Protein AF-A0A850TD72-F1 (afdb_monomer_lite)

Foldseek 3Di:
DQCADDDDDDPPDDDDDQKDAPDQQWIDHPVGIFGPVLVVVLSVCVVPPVVCNVVVVVVVVVDDRRDPDPPPPD

Sequence (74 aa):
LDKDPIPAYSPENKLSFTGKRIKRGLYKWSKGIINADLNGALNIIRKEVPESLNELIRIRNRGCGFQPFKVLAF

Radius of gyration: 13.87 Å; chains: 1; bounding box: 30×21×46 Å

pLDDT: mean 82.05, std 12.46, range [47.59, 93.75]

Organism: NCBI:txid2292

Secondary structure (DSSP, 8-state):
------PPP-TT-----SSEEEETTEEEETTEEE-HHHHHHHHHHHHH-GGGHHHHHHHHTTSSTT--------

Structure (mmCIF, N/CA/C/O backbone):
data_AF-A0A850TD72-F1
#
_entry.id   AF-A0A850TD72-F1
#
loop_
_atom_site.group_PDB
_atom_site.id
_atom_site.type_symbol
_atom_site.label_atom_id
_atom_site.label_alt_id
_atom_site.label_comp_id
_atom_site.label_asym_id
_atom_site.label_entity_id
_atom_site.label_seq_id
_atom_site.pdbx_PDB_ins_code
_atom_site.Cartn_x
_atom_site.Cartn_y
_atom_site.Cartn_z
_atom_site.occupancy
_atom_site.B_iso_or_equiv
_atom_site.auth_seq_id
_atom_site.auth_comp_id
_atom_site.auth_asym_id
_atom_site.auth_atom_id
_atom_site.pdbx_PDB_model_num
ATOM 1 N N . LEU A 1 1 ? 5.423 5.781 -1.426 1.00 79.56 1 LEU A N 1
ATOM 2 C CA . LEU A 1 1 ? 4.066 5.868 -0.863 1.00 79.56 1 LEU A CA 1
ATOM 3 C C . LEU A 1 1 ? 4.041 6.982 0.147 1.00 79.56 1 LEU A C 1
ATOM 5 O O . LEU A 1 1 ? 5.096 7.270 0.699 1.00 79.56 1 LEU A O 1
ATOM 9 N N . ASP A 1 2 ? 2.885 7.598 0.342 1.00 88.25 2 ASP A N 1
ATOM 10 C CA . ASP A 1 2 ? 2.725 8.890 1.025 1.00 88.25 2 ASP A CA 1
ATOM 11 C C . ASP A 1 2 ? 3.072 8.878 2.520 1.00 88.25 2 ASP A C 1
ATOM 13 O O . ASP A 1 2 ? 3.004 9.900 3.187 1.00 88.25 2 ASP A O 1
ATOM 17 N N . LYS A 1 3 ? 3.536 7.727 3.025 1.00 87.69 3 LYS A N 1
ATOM 18 C CA . LYS A 1 3 ? 3.975 7.511 4.406 1.00 87.69 3 LYS A CA 1
ATOM 19 C C . LYS A 1 3 ? 2.879 7.830 5.424 1.00 87.69 3 LYS A C 1
ATOM 21 O O . LYS A 1 3 ? 3.199 8.133 6.569 1.00 87.69 3 LYS A O 1
ATOM 26 N N . ASP A 1 4 ? 1.617 7.680 5.018 1.00 90.62 4 ASP A N 1
ATOM 27 C CA . ASP A 1 4 ? 0.469 7.743 5.918 1.00 90.62 4 ASP A CA 1
ATOM 28 C C . ASP A 1 4 ? 0.721 6.858 7.160 1.00 90.62 4 ASP A C 1
ATOM 30 O O . ASP A 1 4 ? 1.377 5.808 7.045 1.00 90.62 4 ASP A O 1
ATOM 34 N N . PRO A 1 5 ? 0.234 7.234 8.352 1.00 89.31 5 PRO A N 1
ATOM 35 C CA . PRO A 1 5 ? 0.309 6.377 9.532 1.00 89.31 5 PRO A CA 1
ATOM 36 C C . PRO A 1 5 ? -0.257 4.978 9.243 1.00 89.31 5 PRO A C 1
ATOM 38 O O . PRO A 1 5 ? -1.259 4.856 8.541 1.00 89.31 5 PRO A O 1
ATOM 41 N N . ILE A 1 6 ? 0.386 3.919 9.756 1.00 88.31 6 ILE A N 1
ATOM 42 C CA . ILE A 1 6 ? -0.193 2.566 9.713 1.00 88.31 6 ILE A CA 1
ATOM 43 C C . ILE A 1 6 ? -1.014 2.392 10.985 1.00 88.31 6 ILE A C 1
ATOM 45 O O . ILE A 1 6 ? -0.426 2.266 12.059 1.00 88.31 6 ILE A O 1
ATOM 49 N N . PRO A 1 7 ? -2.348 2.411 10.898 1.00 85.81 7 PRO A N 1
ATOM 50 C CA . PRO A 1 7 ? -3.179 2.293 12.078 1.00 85.81 7 PRO A CA 1
ATOM 51 C C . PRO A 1 7 ? -3.182 0.865 12.619 1.00 85.81 7 PRO A C 1
ATOM 53 O O . PRO A 1 7 ? -3.177 -0.104 11.857 1.00 85.81 7 PRO A O 1
ATOM 56 N N . ALA A 1 8 ? -3.290 0.740 13.939 1.00 85.38 8 ALA A N 1
ATOM 57 C CA . ALA A 1 8 ? -3.884 -0.450 14.531 1.00 85.38 8 ALA A CA 1
ATOM 58 C C . ALA A 1 8 ? -5.395 -0.427 14.253 1.00 85.38 8 ALA A C 1
ATOM 60 O O . ALA A 1 8 ? -6.027 0.633 14.320 1.00 85.38 8 ALA A O 1
ATOM 61 N N . TYR A 1 9 ? -5.969 -1.582 13.911 1.00 83.44 9 TYR A N 1
ATOM 62 C CA . TYR A 1 9 ? -7.408 -1.687 13.687 1.00 83.44 9 TYR A CA 1
ATOM 63 C C . TYR A 1 9 ? -8.165 -1.301 14.965 1.00 83.44 9 TYR A C 1
ATOM 65 O O . TYR A 1 9 ? -7.912 -1.859 16.030 1.00 83.44 9 TYR A O 1
ATOM 73 N N . SER A 1 10 ? -9.088 -0.349 14.843 1.00 86.12 10 SER A N 1
ATOM 74 C CA . SER A 1 10 ? -10.035 0.028 15.890 1.00 86.12 10 SER A CA 1
ATOM 75 C C . SER A 1 10 ? -11.347 0.453 15.227 1.00 86.12 10 SER A C 1
ATOM 77 O O . SER A 1 10 ? -11.297 1.232 14.270 1.00 86.12 10 SER A O 1
ATOM 79 N N . PRO A 1 11 ? -12.507 -0.025 15.707 1.00 84.19 11 PRO A N 1
ATOM 80 C CA . PRO A 1 11 ? -13.810 0.339 15.149 1.00 84.19 11 PRO A CA 1
ATOM 81 C C . PRO A 1 11 ? -14.125 1.841 15.276 1.00 84.19 11 PRO A C 1
ATOM 83 O O . PRO A 1 11 ? -14.885 2.378 14.475 1.00 84.19 11 PRO A O 1
ATOM 86 N N . GLU A 1 12 ? -13.493 2.530 16.228 1.00 87.88 12 GLU A N 1
ATOM 87 C CA . GLU A 1 12 ? -13.648 3.968 16.495 1.00 87.88 12 GLU A CA 1
ATOM 88 C C . GLU A 1 12 ? -12.863 4.843 15.490 1.00 87.88 12 GLU A C 1
ATOM 90 O O . GLU A 1 12 ? -13.154 6.025 15.289 1.00 87.88 12 GLU A O 1
ATOM 95 N N . ASN A 1 13 ? -11.828 4.278 14.854 1.00 80.81 13 ASN A N 1
ATOM 96 C CA . ASN A 1 13 ? -10.845 5.045 14.095 1.00 80.81 13 ASN A CA 1
ATOM 97 C C . ASN A 1 13 ? -11.294 5.265 12.647 1.00 80.81 13 ASN A C 1
ATOM 99 O O . ASN A 1 13 ? -11.077 4.433 11.764 1.00 80.81 13 ASN A O 1
ATOM 103 N N . LYS A 1 14 ? -11.842 6.452 12.367 1.00 80.62 14 LYS A N 1
ATOM 104 C CA . LYS A 1 14 ? -11.992 6.943 10.990 1.00 80.62 14 LYS A CA 1
ATOM 105 C C . LYS A 1 14 ? -10.638 7.414 10.464 1.00 80.62 14 LYS A C 1
ATOM 107 O O . LYS A 1 14 ? -10.162 8.489 10.813 1.00 80.62 14 LYS A O 1
ATOM 112 N N . LEU A 1 15 ? -10.023 6.600 9.613 1.00 83.69 15 LEU A N 1
ATOM 113 C CA . LEU A 1 15 ? -8.724 6.891 9.012 1.00 83.69 15 LEU A CA 1
ATOM 114 C C . LEU A 1 15 ? -8.881 7.487 7.620 1.00 83.69 15 LEU A C 1
ATOM 116 O O . LEU A 1 15 ? -9.597 6.950 6.775 1.00 83.69 15 LEU A O 1
ATOM 120 N N . SER A 1 16 ? -8.167 8.583 7.386 1.00 87.56 16 SER A N 1
ATOM 121 C CA . SER A 1 16 ? -8.003 9.168 6.062 1.00 87.56 16 SER A CA 1
ATOM 122 C C . SER A 1 16 ? -6.593 8.873 5.569 1.00 87.56 16 SER A C 1
ATOM 124 O O . SER A 1 16 ? -5.617 9.166 6.258 1.00 87.56 16 SER A O 1
ATOM 126 N N . PHE A 1 17 ? -6.499 8.283 4.382 1.00 90.69 17 PHE A N 1
ATOM 127 C CA . PHE A 1 17 ? -5.241 8.081 3.673 1.00 90.69 17 PHE A CA 1
ATOM 128 C C . PHE A 1 17 ? -5.127 9.140 2.582 1.00 90.69 17 PHE A C 1
ATOM 130 O O . PHE A 1 17 ? -6.123 9.509 1.956 1.00 90.69 17 PHE A O 1
ATOM 137 N N . THR A 1 18 ? -3.915 9.621 2.331 1.00 93.06 18 THR A N 1
ATOM 138 C CA . THR A 1 18 ? -3.673 10.594 1.254 1.00 93.06 18 THR A CA 1
ATOM 139 C C . THR A 1 18 ? -3.806 9.949 -0.130 1.00 93.06 18 THR A C 1
ATOM 141 O O . THR A 1 18 ? -4.172 10.613 -1.102 1.00 93.06 18 THR A O 1
ATOM 144 N N . GLY A 1 19 ? -3.566 8.637 -0.220 1.00 93.25 19 GLY A N 1
ATOM 145 C CA . GLY A 1 19 ? -3.814 7.835 -1.414 1.00 93.25 19 GLY A CA 1
ATOM 146 C C . GLY A 1 19 ? -5.203 7.185 -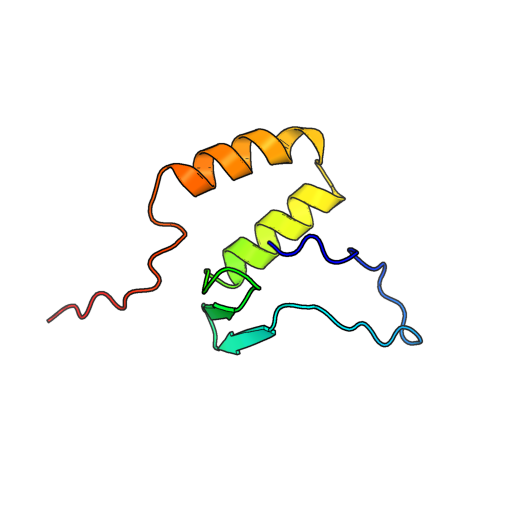1.457 1.00 93.25 19 GLY A C 1
ATOM 147 O O . GLY A 1 19 ? -5.930 7.110 -0.469 1.00 93.25 19 GLY A O 1
ATOM 148 N N . LYS A 1 20 ? -5.578 6.669 -2.633 1.00 93.75 20 LYS A N 1
ATOM 149 C CA . LYS A 1 20 ? -6.863 5.990 -2.855 1.00 93.75 20 LYS A CA 1
ATOM 150 C C . LYS A 1 20 ? -6.730 4.843 -3.853 1.00 93.75 20 LYS A C 1
ATOM 152 O O . LYS A 1 20 ? -6.171 5.002 -4.940 1.00 93.75 20 LYS A O 1
ATOM 157 N N . ARG A 1 21 ? -7.318 3.685 -3.534 1.00 92.81 21 ARG A N 1
ATOM 158 C CA . ARG A 1 21 ? -7.496 2.591 -4.503 1.00 92.81 21 ARG A CA 1
ATOM 159 C C . ARG A 1 21 ? -8.500 3.022 -5.572 1.00 92.81 21 ARG A C 1
ATOM 161 O O . ARG A 1 21 ? -9.625 3.381 -5.242 1.00 92.81 21 ARG A O 1
ATOM 168 N N . ILE A 1 22 ? -8.099 2.966 -6.841 1.00 93.19 22 ILE A N 1
ATOM 169 C CA . ILE A 1 22 ? -8.994 3.273 -7.967 1.00 93.19 22 ILE A CA 1
ATOM 170 C C . ILE A 1 22 ? -9.811 2.024 -8.319 1.00 93.19 22 ILE A C 1
ATOM 172 O O . ILE A 1 22 ? -11.032 2.075 -8.387 1.00 93.19 22 ILE A O 1
ATOM 176 N N . LYS A 1 23 ? -9.123 0.893 -8.540 1.00 92.44 23 LYS A N 1
ATOM 177 C CA . LYS A 1 23 ? -9.708 -0.425 -8.846 1.00 92.44 23 LYS A CA 1
ATOM 178 C C . LYS A 1 23 ? -8.728 -1.550 -8.490 1.00 92.44 23 LYS A C 1
ATOM 180 O O . LYS A 1 23 ? -7.642 -1.290 -7.966 1.00 92.44 23 LYS A O 1
ATOM 185 N N . ARG A 1 24 ? -9.085 -2.816 -8.744 1.00 88.38 24 ARG A N 1
ATOM 186 C CA . ARG A 1 24 ? -8.154 -3.948 -8.565 1.00 88.38 24 ARG A CA 1
ATOM 187 C C . ARG A 1 24 ? -6.863 -3.697 -9.353 1.00 88.38 24 ARG A C 1
ATOM 189 O O . ARG A 1 24 ? -6.915 -3.275 -10.504 1.00 88.38 24 ARG A O 1
ATOM 196 N N . GLY A 1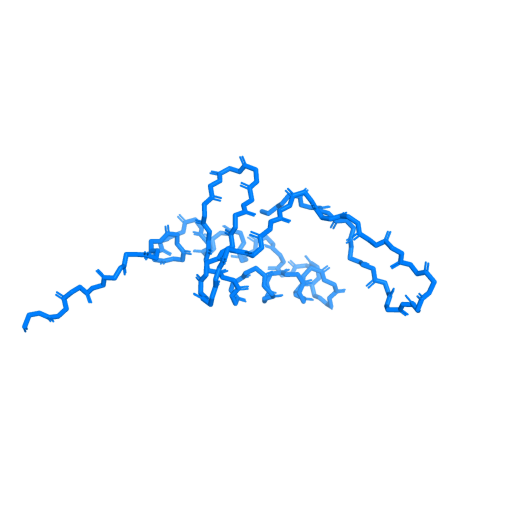 25 ? -5.723 -3.899 -8.696 1.00 87.44 25 GLY A N 1
ATOM 197 C CA . GLY A 1 25 ? -4.404 -3.666 -9.277 1.00 87.44 25 GLY A CA 1
ATOM 198 C C . GLY A 1 25 ? -3.990 -2.199 -9.438 1.00 87.44 25 GLY A C 1
ATOM 199 O O . GLY A 1 25 ? -2.858 -1.985 -9.835 1.00 87.44 25 GLY A O 1
ATOM 200 N N . LEU A 1 26 ? -4.823 -1.193 -9.119 1.00 91.62 26 LEU A N 1
ATOM 201 C CA . LEU A 1 26 ? -4.458 0.231 -9.246 1.00 91.62 26 LEU A CA 1
ATOM 202 C C . LEU A 1 26 ? -4.703 1.023 -7.956 1.00 91.62 26 LEU A C 1
ATOM 204 O O . LEU A 1 26 ? -5.840 1.157 -7.491 1.00 91.62 26 LEU A O 1
ATOM 208 N N . TYR A 1 27 ? -3.642 1.633 -7.439 1.00 92.62 27 TYR A N 1
ATOM 209 C CA . TYR A 1 27 ? -3.658 2.534 -6.292 1.00 92.62 27 TYR A CA 1
ATOM 210 C C . TYR A 1 27 ? -3.031 3.881 -6.658 1.00 92.62 27 TYR A C 1
ATOM 212 O O . TYR A 1 27 ? -1.902 3.925 -7.146 1.00 92.62 27 TYR A O 1
ATOM 220 N N . LYS A 1 28 ? -3.758 4.979 -6.429 1.00 93.00 28 LYS A N 1
ATOM 221 C CA . LYS A 1 28 ? -3.274 6.349 -6.624 1.00 93.00 28 LYS A CA 1
ATOM 222 C C . LYS A 1 28 ? -2.630 6.852 -5.339 1.00 93.00 28 LYS A C 1
ATOM 224 O O . LYS A 1 28 ? -3.237 6.760 -4.277 1.00 93.00 28 LYS A O 1
ATOM 229 N N . TRP A 1 29 ? -1.441 7.418 -5.460 1.00 91.38 29 TRP A N 1
ATOM 230 C CA . TRP A 1 29 ? -0.710 8.096 -4.387 1.00 91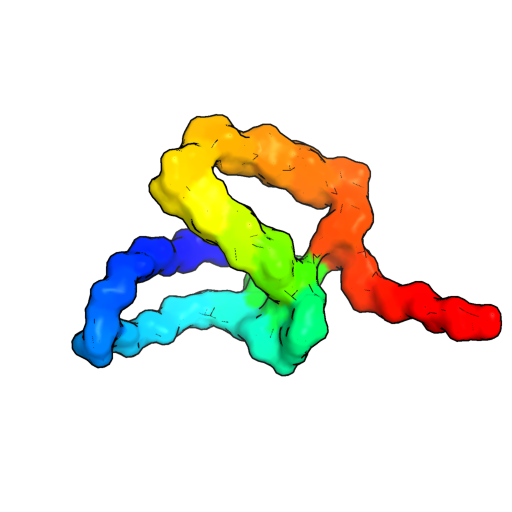.38 29 TRP A CA 1
ATOM 231 C C . TRP A 1 29 ? -0.290 9.490 -4.868 1.00 91.38 29 TRP A C 1
ATOM 233 O O . TRP A 1 29 ? -0.490 9.811 -6.044 1.00 91.38 29 TRP A O 1
ATOM 243 N N . SER A 1 30 ? 0.301 10.317 -4.002 1.00 92.12 30 SER A N 1
ATOM 244 C CA . SER A 1 30 ? 0.625 11.719 -4.339 1.00 92.12 30 SER A CA 1
ATOM 245 C C . SER A 1 30 ? 1.472 11.890 -5.607 1.00 92.12 30 SER A C 1
ATOM 247 O O . SER A 1 30 ? 1.354 12.904 -6.290 1.00 92.12 30 SER A O 1
ATOM 249 N N . LYS A 1 31 ? 2.302 10.895 -5.953 1.00 88.69 31 LYS A N 1
ATOM 250 C CA . LYS A 1 31 ? 3.236 10.959 -7.091 1.00 88.69 31 LYS A CA 1
ATOM 251 C C . LYS A 1 31 ? 2.828 10.125 -8.312 1.00 88.69 31 LYS A C 1
ATOM 253 O O . LYS A 1 31 ? 3.612 10.040 -9.252 1.00 88.69 31 LYS A O 1
ATOM 258 N N . GLY A 1 32 ? 1.660 9.473 -8.321 1.00 89.38 32 GLY A N 1
ATOM 259 C CA . GLY A 1 32 ? 1.206 8.701 -9.488 1.00 89.38 32 GLY A CA 1
ATOM 260 C C . GLY A 1 32 ? 0.313 7.503 -9.165 1.00 89.38 32 GLY A C 1
ATOM 261 O O . GLY A 1 32 ? -0.488 7.539 -8.233 1.00 89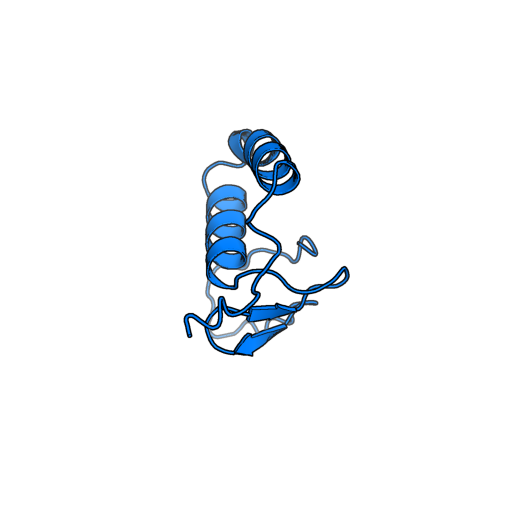.38 32 GLY A O 1
ATOM 262 N N . ILE A 1 33 ? 0.445 6.431 -9.952 1.00 89.50 33 ILE A N 1
ATOM 263 C CA . ILE A 1 33 ? -0.303 5.175 -9.793 1.00 89.50 33 ILE A CA 1
ATOM 264 C C . ILE A 1 33 ? 0.687 4.022 -9.611 1.00 89.50 33 ILE A C 1
ATOM 266 O O . ILE A 1 33 ? 1.685 3.947 -10.321 1.00 89.50 33 ILE A O 1
ATOM 270 N N . ILE A 1 34 ? 0.398 3.125 -8.670 1.00 88.06 34 ILE A N 1
ATOM 271 C CA . ILE A 1 34 ? 1.135 1.875 -8.460 1.00 88.06 34 ILE A CA 1
ATOM 272 C C . ILE A 1 34 ? 0.177 0.690 -8.375 1.00 88.06 34 ILE A C 1
ATOM 274 O O . ILE A 1 34 ? -1.038 0.871 -8.250 1.00 88.06 34 ILE A O 1
ATOM 278 N N . ASN A 1 35 ? 0.719 -0.528 -8.383 1.00 88.25 35 ASN A N 1
ATOM 279 C CA . ASN A 1 35 ? -0.093 -1.696 -8.080 1.00 88.25 35 ASN A CA 1
ATOM 280 C C . ASN A 1 35 ? -0.591 -1.654 -6.621 1.00 88.25 35 ASN A C 1
ATOM 282 O O . ASN A 1 35 ? 0.180 -1.409 -5.693 1.00 88.25 35 ASN A O 1
ATOM 286 N N . ALA A 1 36 ? -1.889 -1.887 -6.417 1.00 90.25 36 ALA A N 1
ATOM 287 C CA . ALA A 1 36 ? -2.495 -1.922 -5.087 1.00 90.25 36 ALA A CA 1
ATOM 288 C C . ALA A 1 36 ? -1.888 -3.007 -4.175 1.00 90.25 36 ALA A C 1
ATOM 290 O O . ALA A 1 36 ? -1.745 -2.770 -2.978 1.00 90.25 36 ALA A O 1
ATOM 291 N N . ASP A 1 37 ? -1.471 -4.145 -4.728 1.00 88.19 37 ASP A N 1
ATOM 292 C CA . ASP A 1 37 ? -0.860 -5.230 -3.953 1.00 88.19 37 ASP A CA 1
ATOM 293 C C . ASP A 1 37 ? 0.565 -4.852 -3.519 1.00 88.19 37 ASP A C 1
ATOM 295 O O . ASP A 1 37 ? 0.959 -5.105 -2.382 1.00 88.19 37 ASP A O 1
ATOM 299 N N . LEU A 1 38 ? 1.302 -4.120 -4.368 1.00 88.00 38 LEU A N 1
ATOM 300 C CA . LEU A 1 38 ? 2.588 -3.521 -3.990 1.00 88.00 38 LEU A CA 1
ATOM 301 C C . LEU A 1 38 ? 2.421 -2.468 -2.885 1.00 88.00 38 LEU A C 1
ATOM 303 O O . LEU A 1 38 ? 3.254 -2.403 -1.984 1.00 88.00 38 LEU A O 1
ATOM 307 N N . ASN A 1 39 ? 1.343 -1.670 -2.913 1.00 90.25 39 ASN A N 1
ATOM 308 C CA . ASN A 1 39 ? 1.013 -0.766 -1.804 1.00 90.25 39 ASN A CA 1
ATOM 309 C C . ASN A 1 39 ? 0.821 -1.532 -0.487 1.00 90.25 39 ASN A C 1
ATOM 311 O O . ASN A 1 39 ? 1.353 -1.127 0.545 1.00 90.25 39 ASN A O 1
ATOM 315 N N . GLY A 1 40 ? 0.085 -2.647 -0.534 1.00 90.00 40 GLY A N 1
ATOM 316 C CA . GLY A 1 40 ? -0.136 -3.522 0.616 1.00 90.00 40 GLY A CA 1
ATOM 317 C C . GLY A 1 40 ? 1.163 -4.118 1.157 1.00 90.00 40 GLY A C 1
ATOM 318 O O . GLY A 1 40 ? 1.476 -3.922 2.330 1.00 90.00 40 GLY A O 1
ATOM 319 N N . ALA A 1 41 ? 1.954 -4.767 0.299 1.00 89.12 41 ALA A N 1
ATOM 320 C CA . ALA A 1 41 ? 3.221 -5.392 0.683 1.00 89.12 41 ALA A CA 1
ATOM 321 C C . ALA A 1 41 ? 4.202 -4.386 1.308 1.00 89.12 41 ALA A C 1
ATOM 323 O O . ALA A 1 41 ? 4.788 -4.656 2.354 1.00 89.12 41 ALA A O 1
ATOM 324 N N . LEU A 1 42 ? 4.329 -3.188 0.724 1.00 89.00 42 LEU A N 1
ATOM 325 C CA . LEU A 1 42 ? 5.189 -2.131 1.266 1.00 89.00 42 LEU A CA 1
ATOM 326 C C . LEU A 1 42 ? 4.723 -1.640 2.645 1.00 89.00 42 LEU A C 1
ATOM 328 O O . LEU A 1 42 ? 5.563 -1.334 3.490 1.00 89.00 42 LEU A O 1
ATOM 332 N N . ASN A 1 43 ? 3.412 -1.559 2.890 1.00 90.56 43 ASN A N 1
ATOM 333 C CA . ASN A 1 43 ? 2.891 -1.184 4.205 1.00 90.56 43 ASN A CA 1
ATOM 334 C C . ASN A 1 43 ? 3.092 -2.291 5.248 1.00 90.56 43 ASN A C 1
ATOM 336 O O . ASN A 1 43 ? 3.475 -1.970 6.367 1.00 90.56 43 ASN A O 1
ATOM 340 N N . ILE A 1 44 ? 2.902 -3.567 4.891 1.00 90.62 44 ILE A N 1
ATOM 341 C CA . ILE A 1 44 ? 3.186 -4.697 5.794 1.00 90.62 44 ILE A CA 1
ATOM 342 C C . ILE A 1 44 ? 4.654 -4.671 6.209 1.00 90.62 44 ILE A C 1
ATOM 344 O O . ILE A 1 44 ? 4.963 -4.689 7.393 1.00 90.62 44 ILE A O 1
ATOM 348 N N . ILE A 1 45 ? 5.562 -4.542 5.244 1.00 89.62 45 ILE A N 1
ATOM 349 C CA . ILE A 1 45 ? 6.997 -4.561 5.531 1.00 89.62 45 ILE A CA 1
ATOM 350 C C . ILE A 1 45 ? 7.406 -3.339 6.353 1.00 89.62 45 ILE A C 1
ATOM 352 O O . ILE A 1 45 ? 8.168 -3.468 7.302 1.00 89.62 45 ILE A O 1
ATOM 356 N N . ARG A 1 46 ? 6.833 -2.161 6.080 1.00 90.31 46 ARG A N 1
ATOM 357 C CA . ARG A 1 46 ? 7.056 -0.979 6.925 1.00 90.31 46 ARG A CA 1
ATOM 358 C C . ARG A 1 46 ? 6.607 -1.187 8.379 1.00 90.31 46 ARG A C 1
ATOM 360 O O . ARG A 1 46 ? 7.173 -0.543 9.256 1.00 90.31 46 ARG A O 1
ATOM 367 N N . LYS A 1 47 ? 5.591 -2.021 8.623 1.00 89.12 47 LYS A N 1
ATOM 368 C CA . LYS A 1 47 ? 5.078 -2.321 9.967 1.00 89.12 47 LYS A CA 1
ATOM 369 C C . LYS A 1 47 ? 5.910 -3.383 10.683 1.00 89.12 47 LYS A C 1
ATOM 371 O O . LYS A 1 47 ? 6.244 -3.189 11.843 1.00 89.12 47 LYS A O 1
ATOM 376 N N . GLU A 1 48 ? 6.203 -4.485 9.999 1.00 92.25 48 GLU A N 1
ATOM 377 C CA . GLU A 1 48 ? 6.744 -5.698 10.624 1.00 92.25 48 GLU A CA 1
ATOM 378 C C . GLU A 1 48 ? 8.271 -5.830 10.481 1.00 92.25 48 GLU A C 1
ATOM 380 O O . GLU A 1 48 ? 8.898 -6.472 11.313 1.00 92.25 48 GLU A O 1
ATOM 385 N N . VAL A 1 49 ? 8.875 -5.244 9.436 1.00 91.50 49 VAL A N 1
ATOM 386 C CA . VAL A 1 49 ? 10.306 -5.410 9.089 1.00 91.50 49 VAL A CA 1
ATOM 387 C C . VAL A 1 49 ? 10.902 -4.079 8.569 1.00 91.50 49 VAL A C 1
ATOM 389 O O . VAL A 1 49 ? 11.303 -3.972 7.399 1.00 91.50 49 VAL A O 1
ATOM 392 N N . PRO A 1 50 ? 10.904 -3.002 9.380 1.00 87.06 50 PRO A N 1
ATOM 393 C CA . PRO A 1 50 ? 11.279 -1.654 8.940 1.00 87.06 50 PRO A CA 1
ATOM 394 C C . PRO A 1 50 ? 12.715 -1.542 8.400 1.00 87.06 50 PRO A C 1
ATOM 396 O O . PRO A 1 50 ? 12.970 -0.743 7.498 1.00 87.06 50 PRO A O 1
ATOM 399 N N . GLU A 1 51 ? 13.644 -2.363 8.882 1.00 90.25 51 GLU A N 1
ATOM 400 C CA . GLU A 1 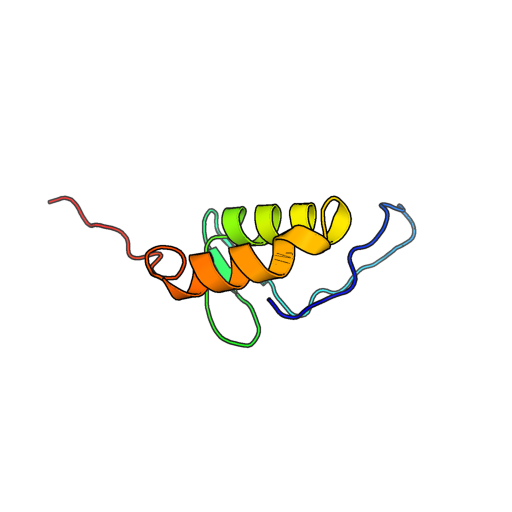51 ? 15.030 -2.454 8.416 1.00 90.25 51 GLU A CA 1
ATOM 401 C C . GLU A 1 51 ? 15.138 -2.872 6.941 1.00 90.25 51 GLU A C 1
ATOM 403 O O . GLU A 1 51 ? 16.040 -2.430 6.227 1.00 90.25 51 GLU A O 1
ATOM 408 N N . SER A 1 52 ? 14.167 -3.645 6.444 1.00 85.56 52 SER A N 1
ATOM 409 C CA . SER A 1 52 ? 14.117 -4.109 5.052 1.00 85.56 52 SER A CA 1
ATOM 410 C C . SER A 1 52 ? 13.493 -3.088 4.091 1.00 85.56 52 SER A C 1
ATOM 412 O O . SER A 1 52 ? 13.521 -3.268 2.869 1.00 85.56 52 SER A O 1
ATOM 414 N N . LEU A 1 53 ? 12.940 -1.982 4.603 1.00 83.12 53 LEU A N 1
ATOM 415 C CA . LEU A 1 53 ? 12.228 -0.991 3.793 1.00 83.12 53 LEU A CA 1
ATOM 416 C C . LEU A 1 53 ? 13.129 -0.333 2.734 1.00 83.12 53 LEU A C 1
ATOM 418 O O . LEU A 1 53 ? 12.682 -0.072 1.613 1.00 83.12 53 LEU A O 1
ATOM 422 N N . ASN A 1 54 ? 14.398 -0.081 3.065 1.00 83.88 54 ASN A N 1
ATOM 423 C CA . ASN A 1 54 ? 15.342 0.579 2.160 1.00 83.88 54 ASN A CA 1
ATOM 424 C C . ASN A 1 54 ? 15.665 -0.277 0.927 1.00 83.88 54 ASN A C 1
ATOM 426 O O . ASN A 1 54 ? 15.673 0.238 -0.195 1.00 83.88 54 ASN A O 1
ATOM 430 N N . GLU A 1 55 ? 15.849 -1.587 1.103 1.00 81.38 55 GLU A N 1
ATOM 431 C CA . GLU A 1 55 ? 16.134 -2.494 -0.014 1.00 81.38 55 GLU A CA 1
ATOM 432 C C . GLU A 1 55 ? 14.913 -2.639 -0.937 1.00 81.38 55 GLU A C 1
ATOM 434 O O . GLU A 1 55 ? 15.044 -2.691 -2.160 1.00 81.38 55 GLU A O 1
ATOM 439 N N . LEU A 1 56 ? 13.695 -2.567 -0.397 1.00 76.50 56 LEU A N 1
ATOM 440 C CA . LEU A 1 56 ? 12.477 -2.561 -1.212 1.00 76.50 56 LEU A CA 1
ATOM 441 C C . LEU A 1 56 ? 12.274 -1.263 -1.977 1.00 76.50 56 LEU A C 1
ATOM 443 O O . LEU A 1 56 ? 11.844 -1.295 -3.126 1.00 76.50 56 LEU A O 1
ATOM 447 N N . ILE A 1 57 ? 12.603 -0.116 -1.381 1.00 78.44 57 ILE A N 1
ATOM 448 C CA . ILE A 1 57 ? 12.628 1.162 -2.102 1.00 78.44 57 ILE A CA 1
ATOM 449 C C . ILE A 1 57 ? 13.624 1.087 -3.268 1.00 78.44 57 ILE A C 1
ATOM 451 O O . ILE A 1 57 ? 13.343 1.612 -4.348 1.00 78.44 57 ILE A O 1
ATOM 455 N N . ARG A 1 58 ? 14.749 0.391 -3.080 1.00 79.31 58 ARG A N 1
ATOM 456 C CA . ARG A 1 58 ? 15.727 0.132 -4.137 1.00 79.31 58 ARG A CA 1
ATOM 457 C C . ARG A 1 58 ? 15.174 -0.798 -5.219 1.00 79.31 58 ARG A C 1
ATOM 459 O O . ARG A 1 58 ? 15.253 -0.443 -6.389 1.00 79.31 58 ARG A O 1
ATOM 466 N N . ILE A 1 59 ? 14.582 -1.945 -4.869 1.00 73.25 59 ILE A N 1
ATOM 467 C CA . ILE A 1 59 ? 13.928 -2.873 -5.821 1.00 73.25 59 ILE A CA 1
ATOM 468 C C . ILE A 1 59 ? 12.825 -2.159 -6.605 1.00 73.25 59 ILE A C 1
ATOM 470 O O . ILE A 1 59 ? 12.785 -2.237 -7.829 1.00 73.25 59 ILE A O 1
ATOM 474 N N . ARG A 1 60 ? 11.990 -1.378 -5.917 1.00 73.19 60 ARG A N 1
ATOM 475 C CA . ARG A 1 60 ? 10.948 -0.538 -6.514 1.00 73.19 60 ARG A CA 1
ATOM 476 C C . ARG A 1 60 ? 11.497 0.374 -7.612 1.00 73.19 60 ARG A C 1
ATOM 478 O O . ARG A 1 60 ? 10.851 0.542 -8.640 1.00 73.19 60 ARG A O 1
ATOM 485 N N . ASN A 1 61 ? 12.663 0.979 -7.393 1.00 73.69 61 ASN A N 1
ATOM 486 C CA . ASN A 1 61 ? 13.286 1.892 -8.353 1.00 73.69 61 ASN A CA 1
ATOM 487 C C . ASN A 1 61 ? 13.985 1.170 -9.523 1.00 73.69 61 ASN A C 1
ATOM 489 O O . ASN A 1 61 ? 14.438 1.846 -10.440 1.00 73.69 61 ASN A O 1
ATOM 493 N N . ARG A 1 62 ? 14.077 -0.170 -9.510 1.00 71.50 62 ARG A N 1
ATOM 494 C CA . ARG A 1 62 ? 14.751 -0.977 -10.544 1.00 71.50 62 ARG A CA 1
ATOM 495 C C . ARG A 1 62 ? 13.847 -1.427 -11.710 1.00 71.50 62 ARG A C 1
ATOM 497 O O . ARG A 1 62 ? 14.365 -2.027 -12.643 1.00 71.50 62 ARG A O 1
ATOM 504 N N . GLY A 1 63 ? 12.541 -1.126 -11.706 1.00 67.06 63 GLY A N 1
ATOM 505 C CA . GLY A 1 63 ? 11.623 -1.391 -12.834 1.00 67.06 63 GLY A CA 1
ATOM 506 C C . GLY A 1 63 ? 10.365 -2.212 -12.492 1.00 67.06 63 GLY A C 1
ATOM 507 O O . GLY A 1 63 ? 10.161 -2.593 -11.344 1.00 67.06 63 GLY A O 1
ATOM 508 N N . CYS A 1 64 ? 9.509 -2.433 -13.509 1.00 58.31 64 CYS A N 1
ATOM 509 C CA . CYS A 1 64 ? 8.232 -3.190 -13.605 1.00 58.31 64 CYS A CA 1
ATOM 510 C C . CYS A 1 64 ? 7.112 -2.945 -12.557 1.00 58.31 64 CYS A C 1
ATOM 512 O O . CYS A 1 64 ? 5.934 -3.048 -12.885 1.00 58.31 64 CYS A O 1
ATOM 514 N N . GLY A 1 65 ? 7.411 -2.526 -11.324 1.00 57.69 65 GLY A N 1
ATOM 515 C CA . GLY A 1 65 ? 6.401 -2.266 -10.283 1.00 57.69 65 GLY A CA 1
ATOM 516 C C . GLY A 1 65 ? 5.540 -1.008 -10.500 1.00 57.69 65 GLY A C 1
ATOM 517 O O . GLY A 1 65 ? 4.555 -0.801 -9.789 1.00 57.69 65 GLY A O 1
ATOM 518 N N . PHE A 1 66 ? 5.911 -0.165 -11.471 1.00 58.12 66 PHE A N 1
ATOM 519 C CA . PHE A 1 66 ? 5.294 1.138 -11.768 1.00 58.12 66 PHE A CA 1
ATOM 520 C C . PHE A 1 66 ? 4.602 1.220 -13.133 1.00 58.12 66 PHE A C 1
ATOM 522 O O . PHE A 1 66 ? 4.108 2.285 -13.497 1.00 58.12 66 PHE A O 1
ATOM 529 N N . GLN A 1 67 ? 4.517 0.116 -13.877 1.00 58.59 67 GLN A N 1
ATOM 530 C CA . GLN A 1 67 ? 3.801 0.089 -15.150 1.00 58.59 67 GLN A CA 1
ATOM 531 C C . GLN A 1 67 ? 2.645 -0.896 -15.105 1.00 58.59 67 GLN A C 1
ATOM 533 O O . GLN A 1 67 ? 2.735 -2.001 -15.633 1.00 58.59 67 GLN A O 1
ATOM 538 N N . PRO A 1 68 ? 1.509 -0.489 -14.511 1.00 59.62 68 PRO A N 1
ATOM 539 C CA . PRO A 1 68 ? 0.254 -1.177 -14.722 1.00 59.62 68 PRO A CA 1
ATOM 540 C C . PRO A 1 68 ? -0.273 -0.832 -16.124 1.00 59.62 68 PRO A C 1
ATOM 542 O O . PRO A 1 68 ? -1.353 -0.266 -16.286 1.00 59.62 68 PRO A O 1
ATOM 545 N N . PHE A 1 69 ? 0.509 -1.119 -17.159 1.00 57.22 69 PHE A N 1
ATOM 546 C CA . PHE A 1 69 ? -0.026 -1.189 -18.503 1.00 57.22 69 PHE A CA 1
ATOM 547 C C . PHE A 1 69 ? -0.717 -2.534 -18.628 1.00 57.22 69 PHE A C 1
ATOM 549 O O . PHE A 1 69 ? -0.158 -3.565 -18.251 1.00 57.22 69 PHE A O 1
ATOM 556 N N . LYS A 1 70 ? -1.930 -2.545 -19.178 1.00 54.41 70 LYS A N 1
ATOM 557 C CA . LYS A 1 70 ? -2.430 -3.785 -19.756 1.00 54.41 70 LYS A CA 1
ATOM 558 C C . LYS A 1 70 ? -1.458 -4.143 -20.875 1.00 54.41 70 LYS A C 1
ATOM 560 O O . LYS A 1 70 ? -1.372 -3.398 -21.847 1.00 54.41 70 LYS A O 1
ATOM 565 N N . VAL A 1 71 ? -0.760 -5.266 -20.756 1.00 54.78 71 VAL A N 1
ATOM 566 C CA . VAL A 1 71 ? -0.320 -5.967 -21.958 1.00 54.78 71 VAL A CA 1
ATOM 567 C C . VAL A 1 71 ? -1.620 -6.370 -22.647 1.00 54.78 71 VAL A C 1
ATOM 569 O O . VAL A 1 71 ? -2.336 -7.248 -22.168 1.00 54.78 71 VAL A O 1
ATOM 572 N N . LEU A 1 72 ? -2.008 -5.629 -23.684 1.00 50.53 72 LEU A N 1
ATOM 573 C CA . LEU A 1 72 ? -2.971 -6.127 -24.653 1.00 50.53 72 LEU A CA 1
ATOM 574 C C . LEU A 1 72 ? -2.228 -7.235 -25.393 1.00 50.53 72 LEU A C 1
ATOM 576 O O . LEU A 1 72 ? -1.448 -6.966 -26.300 1.00 50.53 72 LEU A O 1
ATOM 580 N N . ALA A 1 73 ? -2.377 -8.464 -24.905 1.00 47.59 73 ALA A N 1
A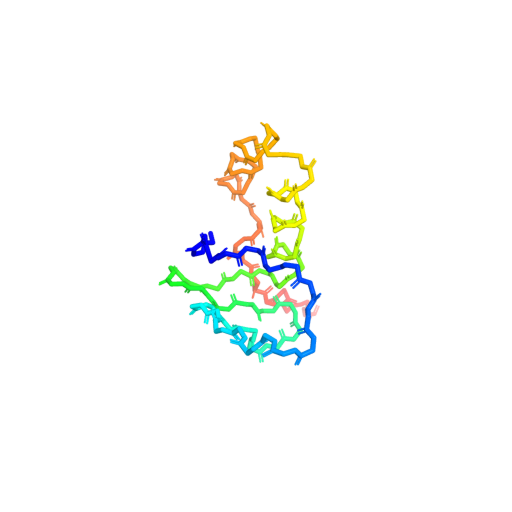TOM 581 C CA . ALA A 1 73 ? -2.066 -9.628 -25.710 1.00 47.59 73 ALA A CA 1
ATOM 582 C C . ALA A 1 73 ? -3.100 -9.634 -26.844 1.00 47.59 73 ALA A C 1
ATOM 584 O O . ALA A 1 73 ? -4.300 -9.723 -26.568 1.00 47.59 73 ALA A O 1
ATOM 585 N N . PHE A 1 74 ? -2.624 -9.390 -28.064 1.00 53.34 74 PHE A N 1
ATOM 586 C CA . PHE A 1 74 ? -3.384 -9.589 -29.295 1.00 53.34 74 PHE A CA 1
ATOM 587 C C . PHE A 1 74 ? -3.460 -11.081 -29.611 1.00 53.34 74 PHE A C 1
ATOM 589 O O . PHE A 1 74 ? -2.475 -11.788 -29.291 1.00 53.34 74 PHE A O 1
#